Protein AF-A0A972XLT8-F1 (afdb_monomer)

Foldseek 3Di:
DDPQLVVVQVVCVVVPDPHGDDDPALVPDDPVVCVVPPDDDDDDDPPRDPVRVVRNQVSVVVVPSVDDDDDDPDDDDDDDDDDPVVVVVVVVVVVVVPDDDD

Nearest PDB structures (foldseek):
  3t0g-assembly1_A  TM=8.622E-01  e=8.730E-04  Escherichia coli K-12

Sequence (102 aa):
NSSNSVRLVEVALDAGARASHRVDSAAELKEAWFEEASTVGLTSGASVPEILVDEVLAWLAERGFDTVELVKTAEETLVFSLPPELRRDLKAASLQAAKPQE

Mean predicted aligned error: 8.31 Å

Solvent-accessible surface area (backbone atoms only — not comparable to full-atom values): 6913 Å² total; per-residue (Å²): 143,55,74,66,47,52,48,53,34,53,51,42,40,76,73,64,42,96,71,65,80,86,69,96,46,53,86,68,64,56,72,80,78,49,68,91,56,93,73,82,92,84,84,78,44,97,85,60,60,66,68,54,55,50,48,35,48,52,60,38,30,79,71,73,53,67,79,84,82,89,83,79,91,76,88,85,84,88,75,87,76,76,54,74,66,60,52,49,52,54,52,54,50,54,59,55,70,69,51,81,86,129

Secondary structure (DSSP, 8-state):
--HHHHHHHHHHHHTT-S-----SSGGG--GGGSTT-S-------TT--HHHHHHHHHHHHTTT----------------PPPHHHHHHHHHHHHHHTS---

Structure (mmCIF, N/CA/C/O backbone):
data_AF-A0A972XLT8-F1
#
_entry.id   AF-A0A972XLT8-F1
#
loop_
_atom_site.group_PDB
_atom_site.id
_atom_site.type_symbol
_atom_site.label_atom_id
_atom_site.label_alt_id
_atom_site.label_comp_id
_atom_site.label_asym_id
_atom_site.label_entity_id
_atom_site.label_seq_id
_atom_site.pdbx_PDB_ins_code
_atom_site.Cartn_x
_atom_site.Cartn_y
_atom_site.Cartn_z
_atom_site.occupancy
_atom_site.B_iso_or_equiv
_atom_site.auth_seq_id
_atom_site.auth_comp_id
_atom_site.auth_asym_id
_atom_site.auth_atom_id
_atom_site.pdbx_PDB_model_num
ATOM 1 N N . ASN A 1 1 ? -6.815 -4.897 -14.958 1.00 53.06 1 ASN A N 1
ATOM 2 C CA . ASN A 1 1 ? -6.685 -6.364 -14.784 1.00 53.06 1 ASN A CA 1
ATOM 3 C C . ASN A 1 1 ? -5.199 -6.721 -14.721 1.00 53.06 1 ASN A C 1
ATOM 5 O O . ASN A 1 1 ? -4.566 -6.842 -15.759 1.00 53.06 1 ASN A O 1
ATOM 9 N N . SER A 1 2 ? -4.616 -6.765 -13.519 1.00 67.62 2 SER A N 1
ATOM 10 C CA . SER A 1 2 ? -3.174 -6.963 -13.291 1.00 67.62 2 SER A CA 1
ATOM 11 C C . SER A 1 2 ? -2.976 -8.217 -12.446 1.00 67.62 2 SER A C 1
ATOM 13 O O . SER A 1 2 ? -3.394 -8.246 -11.288 1.00 67.62 2 SER A O 1
ATOM 15 N N . SER A 1 3 ? -2.355 -9.253 -13.019 1.00 82.25 3 SER A N 1
ATOM 16 C CA . SER A 1 3 ? -2.077 -10.507 -12.303 1.00 82.25 3 SER A CA 1
ATOM 17 C C . SER A 1 3 ? -1.162 -10.282 -11.098 1.00 82.25 3 SER A C 1
ATOM 19 O O . SER A 1 3 ? -1.338 -10.934 -10.075 1.00 82.25 3 SER A O 1
ATOM 21 N N . ASN A 1 4 ? -0.221 -9.335 -11.193 1.00 84.50 4 ASN A N 1
ATOM 22 C CA . ASN A 1 4 ? 0.666 -8.997 -10.083 1.00 84.50 4 ASN A CA 1
ATOM 23 C C . ASN A 1 4 ? -0.118 -8.404 -8.906 1.00 84.50 4 ASN A C 1
ATOM 25 O O . ASN A 1 4 ? 0.058 -8.814 -7.767 1.00 84.50 4 ASN A O 1
ATOM 29 N N . SER A 1 5 ? -1.044 -7.484 -9.186 1.00 85.75 5 SER A N 1
ATOM 30 C CA . SER A 1 5 ? -1.847 -6.844 -8.141 1.00 85.75 5 SER A CA 1
ATOM 31 C C . SER A 1 5 ? -2.808 -7.820 -7.455 1.00 85.75 5 SER A C 1
ATO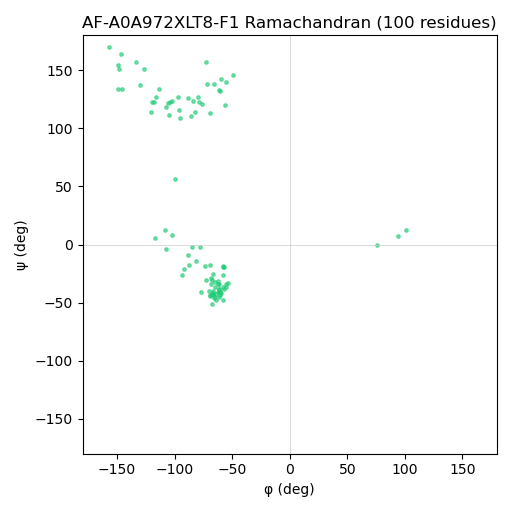M 33 O O . SER A 1 5 ? -3.088 -7.662 -6.274 1.00 85.75 5 SER A O 1
ATOM 35 N N . VAL A 1 6 ? -3.300 -8.844 -8.164 1.00 89.56 6 VAL A N 1
ATOM 36 C CA . VAL A 1 6 ? -4.060 -9.946 -7.543 1.00 89.56 6 VAL A CA 1
ATOM 37 C C . VAL A 1 6 ? -3.153 -10.780 -6.640 1.00 89.56 6 VAL A C 1
ATOM 39 O O . VAL A 1 6 ? -3.525 -11.080 -5.510 1.00 89.56 6 VAL A O 1
ATOM 42 N N . ARG A 1 7 ? -1.935 -11.085 -7.099 1.00 93.56 7 ARG A N 1
ATOM 43 C CA . ARG A 1 7 ? -0.984 -11.886 -6.326 1.00 93.56 7 ARG A CA 1
ATOM 44 C C . ARG A 1 7 ? -0.585 -11.225 -5.005 1.00 93.56 7 ARG A C 1
ATOM 46 O O . ARG A 1 7 ? -0.401 -11.927 -4.020 1.00 93.56 7 ARG A O 1
ATOM 53 N N . LEU A 1 8 ? -0.496 -9.895 -4.959 1.00 93.50 8 LEU A N 1
ATOM 54 C CA . LEU A 1 8 ? -0.233 -9.159 -3.715 1.00 93.50 8 LEU A CA 1
ATOM 55 C C . LEU A 1 8 ? -1.328 -9.384 -2.658 1.00 93.50 8 LEU A C 1
ATOM 57 O O . LEU A 1 8 ? -1.008 -9.541 -1.483 1.00 93.50 8 LEU A O 1
ATOM 61 N N . VAL A 1 9 ? -2.598 -9.454 -3.073 1.00 94.75 9 VAL A N 1
ATOM 62 C CA . VAL A 1 9 ? -3.721 -9.752 -2.164 1.00 94.75 9 VAL A CA 1
ATOM 63 C C . VAL A 1 9 ? -3.586 -11.157 -1.590 1.00 94.75 9 VAL A C 1
ATOM 65 O O . VAL A 1 9 ? -3.677 -11.340 -0.380 1.00 94.75 9 VAL A O 1
ATOM 68 N N . GLU A 1 10 ? -3.324 -12.140 -2.453 1.00 95.25 10 GLU A N 1
ATOM 69 C CA . GLU A 1 10 ? -3.126 -13.535 -2.045 1.00 95.25 10 GLU A CA 1
ATOM 70 C C . GLU A 1 10 ? -1.971 -13.660 -1.044 1.00 95.25 10 GLU A C 1
ATOM 72 O O . GLU A 1 10 ? -2.142 -14.243 0.020 1.00 95.25 10 GLU A O 1
ATOM 77 N N . VAL A 1 11 ? -0.825 -13.036 -1.336 1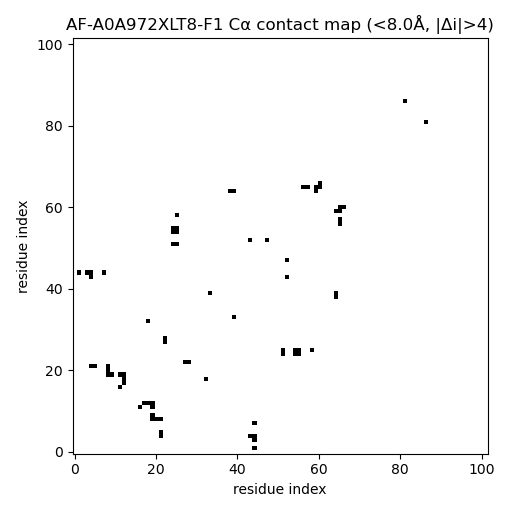.00 95.81 11 VAL A N 1
ATOM 78 C CA . VAL A 1 11 ? 0.353 -13.060 -0.457 1.00 95.81 11 VAL A CA 1
ATOM 79 C C . VAL A 1 11 ? 0.063 -12.419 0.901 1.00 95.81 11 VAL A C 1
ATOM 81 O O . VAL A 1 11 ? 0.501 -12.947 1.919 1.00 95.81 11 VAL A O 1
ATOM 84 N N . ALA A 1 12 ? -0.676 -11.307 0.947 1.00 95.56 12 ALA A N 1
ATOM 85 C CA . ALA A 1 12 ? -1.035 -10.664 2.209 1.00 95.56 12 ALA A CA 1
ATOM 86 C C . ALA A 1 12 ? -1.925 -11.564 3.083 1.00 95.56 12 ALA A C 1
ATOM 88 O O . ALA A 1 12 ? -1.705 -11.663 4.290 1.00 95.56 12 ALA A O 1
ATOM 89 N N . LEU A 1 13 ? -2.904 -12.241 2.473 1.00 96.50 13 LEU A N 1
ATOM 90 C CA . LEU A 1 13 ? -3.773 -13.192 3.171 1.00 96.50 13 LEU A CA 1
ATOM 91 C C . LEU A 1 13 ? -2.986 -14.415 3.657 1.00 96.50 13 LEU A C 1
ATOM 93 O O . LEU A 1 13 ? -3.100 -14.782 4.825 1.00 96.50 13 LEU A O 1
ATOM 97 N N . ASP A 1 14 ? -2.134 -14.990 2.804 1.00 97.31 14 ASP A N 1
ATOM 98 C CA . ASP A 1 14 ? -1.272 -16.127 3.152 1.00 97.31 14 ASP A CA 1
ATOM 99 C C . ASP A 1 14 ? -0.279 -15.776 4.277 1.00 97.31 14 ASP A C 1
ATOM 101 O O . ASP A 1 14 ? 0.066 -16.626 5.098 1.00 97.31 14 ASP A O 1
ATOM 105 N N . ALA A 1 15 ? 0.155 -14.513 4.353 1.00 95.38 15 ALA A N 1
ATOM 106 C CA . ALA A 1 15 ? 1.010 -13.988 5.417 1.00 95.38 15 ALA A CA 1
ATOM 107 C C . ALA A 1 15 ? 0.260 -13.684 6.731 1.00 95.38 15 ALA A C 1
ATOM 109 O O . ALA A 1 15 ? 0.893 -13.300 7.716 1.00 95.38 15 ALA A O 1
ATOM 110 N N . GLY A 1 16 ? -1.064 -13.867 6.772 1.00 95.50 16 GLY A N 1
ATOM 111 C CA . GLY A 1 16 ? -1.876 -13.757 7.985 1.00 95.50 16 GLY A CA 1
ATOM 112 C C . GLY A 1 16 ? -2.648 -12.446 8.147 1.00 95.50 16 GLY A C 1
ATOM 113 O O . GLY A 1 16 ? -3.172 -12.189 9.233 1.00 95.50 16 GLY A O 1
ATOM 114 N N . ALA A 1 17 ? -2.757 -11.612 7.107 1.00 95.31 17 ALA A N 1
ATOM 115 C CA . ALA A 1 17 ? -3.650 -10.457 7.159 1.00 95.31 17 ALA A CA 1
ATOM 116 C C . ALA A 1 17 ? -5.109 -10.910 7.348 1.00 95.31 17 ALA A C 1
ATOM 118 O O . ALA A 1 17 ? -5.596 -11.786 6.634 1.00 95.31 17 ALA A O 1
ATOM 119 N N . ARG A 1 18 ? -5.837 -10.275 8.280 1.00 94.31 18 ARG A N 1
ATOM 120 C CA . ARG A 1 18 ? -7.267 -10.559 8.527 1.00 94.31 18 ARG A CA 1
ATOM 121 C C . ARG A 1 18 ? -8.120 -10.353 7.273 1.00 94.31 18 ARG A C 1
ATOM 123 O O . ARG A 1 18 ? -9.089 -11.075 7.057 1.00 94.31 18 ARG A O 1
ATOM 130 N N . ALA A 1 19 ? -7.765 -9.351 6.477 1.00 95.31 19 ALA A N 1
ATOM 131 C CA . ALA A 1 19 ? -8.378 -9.037 5.201 1.00 95.31 19 ALA A CA 1
ATOM 132 C C . ALA A 1 19 ? -7.336 -8.403 4.273 1.00 95.31 19 ALA A C 1
ATOM 134 O O . ALA A 1 19 ? -6.367 -7.795 4.730 1.00 95.31 19 ALA A O 1
ATOM 135 N N . SER A 1 20 ? -7.546 -8.535 2.966 1.00 96.62 20 SER A N 1
ATOM 136 C CA . SER A 1 20 ? -6.762 -7.849 1.945 1.00 96.62 20 SER A CA 1
ATOM 137 C C . SER A 1 20 ? -7.668 -7.513 0.768 1.00 96.62 20 SER A C 1
ATOM 139 O O . SER A 1 20 ? -8.470 -8.341 0.326 1.00 96.62 20 SER A O 1
ATOM 141 N N . HIS A 1 21 ? -7.569 -6.279 0.287 1.00 95.44 21 HIS A N 1
ATOM 142 C CA . HIS A 1 21 ? -8.445 -5.735 -0.740 1.00 95.44 21 HIS A CA 1
ATOM 143 C C . HIS A 1 21 ? -7.612 -5.104 -1.847 1.00 95.44 21 HIS A C 1
ATOM 145 O O . HIS A 1 21 ? -6.652 -4.383 -1.587 1.00 95.44 21 HIS A O 1
ATOM 151 N N . ARG A 1 22 ? -8.013 -5.356 -3.094 1.00 94.31 22 ARG A N 1
ATOM 152 C CA . ARG A 1 22 ? -7.521 -4.604 -4.245 1.00 94.31 22 ARG A CA 1
ATOM 153 C C . ARG A 1 22 ? -8.533 -3.520 -4.574 1.00 94.31 22 ARG A C 1
ATOM 155 O O . ARG A 1 22 ? -9.699 -3.845 -4.785 1.00 94.31 22 ARG A O 1
ATOM 162 N N . VAL A 1 23 ? -8.061 -2.287 -4.665 1.00 94.75 23 VAL A N 1
ATOM 163 C CA . VAL A 1 23 ? -8.837 -1.129 -5.111 1.00 94.75 23 VAL A CA 1
ATOM 164 C C . VAL A 1 23 ? -8.111 -0.433 -6.249 1.00 94.75 23 VAL A C 1
ATOM 166 O O . VAL A 1 23 ? -6.881 -0.493 -6.319 1.00 94.75 23 VAL A O 1
ATOM 169 N N . ASP A 1 24 ? -8.867 0.209 -7.134 1.00 93.06 24 ASP A N 1
ATOM 170 C CA . ASP A 1 24 ? -8.300 0.997 -8.231 1.00 93.06 24 ASP A CA 1
ATOM 171 C C . ASP A 1 24 ? -8.103 2.479 -7.838 1.00 93.06 24 ASP A C 1
ATOM 173 O O . ASP A 1 24 ? -7.273 3.164 -8.434 1.00 93.06 24 ASP A O 1
ATOM 177 N N . SER A 1 25 ? -8.817 2.976 -6.818 1.00 94.75 25 SER A N 1
ATOM 178 C CA . SER A 1 25 ? -8.641 4.327 -6.258 1.00 94.75 25 SER A CA 1
ATOM 179 C C . SER A 1 25 ? -9.140 4.438 -4.811 1.00 94.75 25 SER A C 1
ATOM 181 O O . SER A 1 25 ? -9.843 3.553 -4.315 1.00 94.75 25 SER A O 1
ATOM 183 N N . ALA A 1 26 ? -8.837 5.561 -4.149 1.00 96.25 26 ALA A N 1
ATOM 184 C CA . ALA A 1 26 ? -9.303 5.848 -2.790 1.00 96.25 26 ALA A CA 1
ATOM 185 C C . ALA A 1 26 ? -10.840 5.850 -2.652 1.00 96.25 26 ALA A C 1
ATOM 187 O O . ALA A 1 26 ? -11.366 5.541 -1.587 1.00 96.25 26 ALA A O 1
ATOM 188 N N . ALA A 1 27 ? -11.579 6.128 -3.733 1.00 96.44 27 ALA A N 1
ATOM 189 C CA . ALA A 1 27 ? -13.043 6.160 -3.722 1.00 96.44 27 ALA A CA 1
ATOM 190 C C . ALA A 1 27 ? -13.700 4.779 -3.532 1.00 96.44 27 ALA A C 1
ATOM 192 O O . ALA A 1 27 ? -14.880 4.697 -3.196 1.00 96.44 27 ALA A O 1
ATOM 193 N N . GLU A 1 28 ? -12.962 3.690 -3.753 1.00 97.00 28 GLU A N 1
ATOM 194 C CA . GLU A 1 28 ? -13.463 2.323 -3.571 1.00 97.00 28 GLU A CA 1
A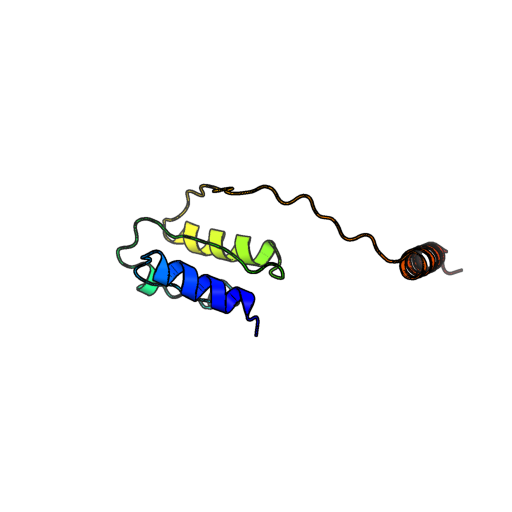TOM 195 C C . GLU A 1 28 ? -13.269 1.798 -2.143 1.00 97.00 28 GLU A C 1
ATOM 197 O O . GLU A 1 28 ? -13.789 0.729 -1.802 1.00 97.00 28 GLU A O 1
ATOM 202 N N . LEU A 1 29 ? -12.527 2.535 -1.310 1.00 96.75 29 LEU A N 1
ATOM 203 C CA . LEU A 1 29 ? -12.292 2.184 0.083 1.00 96.75 29 LEU A CA 1
ATOM 204 C C . LEU A 1 29 ? -13.600 2.239 0.873 1.00 96.75 29 LEU A C 1
ATOM 206 O O . LEU A 1 29 ? -14.416 3.150 0.726 1.00 96.75 29 LEU A O 1
ATOM 210 N N . LYS A 1 30 ? -13.794 1.247 1.742 1.00 96.25 30 LYS A N 1
ATOM 211 C CA . LYS A 1 30 ? -14.967 1.158 2.615 1.00 96.25 30 LYS A CA 1
ATOM 212 C C . LYS A 1 30 ? -14.522 1.264 4.060 1.00 96.25 30 LYS A C 1
ATOM 214 O O . LYS A 1 30 ? -13.685 0.482 4.493 1.00 96.25 30 LYS A O 1
ATOM 219 N N . GLU A 1 31 ? -15.125 2.179 4.813 1.00 94.75 31 GLU A N 1
ATOM 220 C CA . GLU A 1 31 ? -14.791 2.413 6.229 1.00 94.75 31 GLU A CA 1
ATOM 221 C C . GLU A 1 31 ? -14.900 1.140 7.075 1.00 94.75 31 GLU A C 1
ATOM 223 O O . GLU A 1 31 ? -14.029 0.870 7.896 1.00 94.75 31 GLU A O 1
ATOM 228 N N . ALA A 1 32 ? -15.881 0.288 6.765 1.00 95.69 32 ALA A N 1
ATOM 229 C CA . ALA A 1 32 ? -16.079 -1.004 7.416 1.00 95.69 32 ALA A CA 1
ATOM 230 C C . ALA A 1 32 ? -14.872 -1.962 7.327 1.00 95.69 32 ALA A C 1
ATOM 232 O O . ALA A 1 32 ? -14.784 -2.906 8.104 1.00 95.69 32 ALA A O 1
ATOM 233 N N . TRP A 1 33 ? -13.934 -1.764 6.391 1.00 95.19 33 TRP A N 1
ATOM 234 C CA . TRP A 1 33 ? -12.707 -2.573 6.312 1.00 95.19 33 TRP A CA 1
ATOM 235 C C . TRP A 1 33 ? -11.698 -2.245 7.413 1.00 95.19 33 TRP A C 1
ATOM 237 O O . TRP A 1 33 ? -10.799 -3.041 7.676 1.00 95.19 33 TRP A O 1
ATOM 247 N N . PHE A 1 34 ? -11.843 -1.078 8.034 1.00 94.06 34 PHE A N 1
ATOM 248 C CA . PHE A 1 34 ? -10.907 -0.531 9.011 1.00 94.06 34 PHE A CA 1
ATOM 249 C C . PHE A 1 34 ? -11.463 -0.573 10.435 1.00 94.06 34 PHE A C 1
ATOM 251 O O . PHE A 1 34 ? -10.749 -0.243 11.381 1.00 94.06 34 PHE A O 1
ATOM 258 N N . GLU A 1 35 ? -12.716 -1.001 10.604 1.00 88.25 35 GLU A N 1
ATOM 259 C CA . GLU A 1 35 ? -13.305 -1.252 11.914 1.00 88.25 35 GLU A CA 1
ATOM 260 C C . GLU A 1 35 ? -12.426 -2.270 12.665 1.00 88.25 35 GLU A C 1
ATOM 262 O O . GLU A 1 35 ? -12.198 -3.382 12.192 1.00 88.25 35 GLU A O 1
ATOM 267 N N . GLU A 1 36 ? -11.896 -1.864 13.826 1.00 89.44 36 GLU A N 1
ATOM 268 C CA . GLU A 1 36 ? -10.962 -2.627 14.681 1.00 89.44 36 GLU A CA 1
ATOM 269 C C . GLU A 1 36 ? -9.499 -2.714 14.199 1.00 89.44 36 GLU A C 1
ATOM 271 O O . GLU A 1 36 ? -8.669 -3.312 14.890 1.00 89.44 36 GLU A O 1
ATOM 276 N N . ALA A 1 37 ? -9.138 -2.120 13.059 1.00 93.81 37 ALA A N 1
ATOM 277 C CA . ALA A 1 37 ? -7.751 -2.101 12.604 1.00 93.81 37 ALA A CA 1
ATOM 278 C C . ALA A 1 37 ? -6.941 -1.029 13.353 1.00 93.81 37 ALA A C 1
ATOM 280 O O . ALA A 1 37 ? -7.253 0.155 13.289 1.00 93.81 37 ALA A O 1
ATOM 281 N N . SER A 1 38 ? -5.857 -1.426 14.024 1.00 92.75 38 SER A N 1
ATOM 282 C CA . SER A 1 38 ? -4.868 -0.485 14.579 1.00 92.75 38 SER A CA 1
ATOM 283 C C . SER A 1 38 ? -3.774 -0.112 13.578 1.00 92.75 38 SER A C 1
ATOM 285 O O . SER A 1 38 ? -3.029 0.841 13.787 1.00 92.75 38 S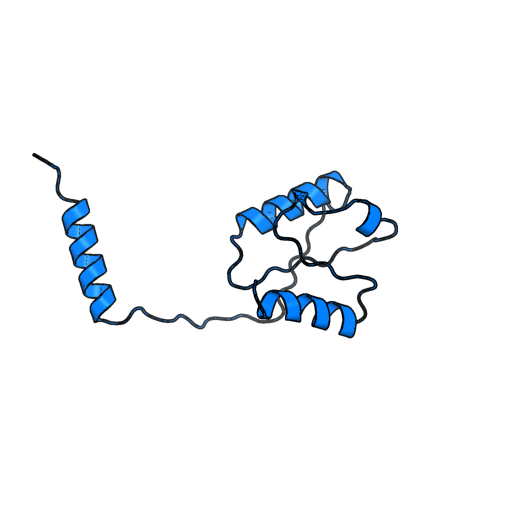ER A O 1
ATOM 287 N N . THR A 1 39 ? -3.617 -0.909 12.521 1.00 94.44 39 THR A N 1
ATOM 288 C CA . THR A 1 39 ? -2.527 -0.793 11.551 1.00 94.44 39 THR A CA 1
ATOM 289 C C . THR A 1 39 ? -3.017 -1.259 10.189 1.00 94.44 39 THR A C 1
ATOM 291 O O . THR A 1 39 ? -3.642 -2.314 10.081 1.00 94.44 39 THR A O 1
ATOM 294 N N . VAL A 1 40 ? -2.713 -0.479 9.151 1.00 96.56 40 VAL A N 1
ATOM 295 C CA . VAL A 1 40 ? -3.082 -0.764 7.761 1.00 96.56 40 VAL A CA 1
ATOM 296 C C . VAL A 1 40 ? -1.809 -0.925 6.942 1.00 96.56 40 VAL A C 1
ATOM 298 O O . VAL A 1 40 ? -0.979 -0.022 6.891 1.00 96.56 40 VAL A O 1
ATOM 301 N N . GLY A 1 41 ? -1.657 -2.076 6.288 1.00 96.12 41 GLY A N 1
ATOM 302 C CA . GLY A 1 41 ? -0.615 -2.276 5.285 1.00 96.12 41 GLY A CA 1
ATOM 303 C C . GLY A 1 41 ? -1.080 -1.752 3.930 1.00 96.12 41 GLY A C 1
ATOM 304 O O . GLY A 1 41 ? -2.103 -2.207 3.420 1.00 96.12 41 GLY A O 1
ATOM 305 N N . LEU A 1 42 ? -0.324 -0.828 3.339 1.00 95.81 42 LEU A N 1
ATOM 306 C CA . LEU A 1 42 ? -0.571 -0.312 1.995 1.00 95.81 42 LEU A CA 1
ATOM 307 C C . LEU A 1 42 ? 0.568 -0.723 1.060 1.00 95.81 42 LEU A C 1
ATOM 309 O O . LEU A 1 42 ? 1.745 -0.591 1.385 1.00 95.81 42 LEU A O 1
ATOM 313 N N . THR A 1 43 ? 0.214 -1.218 -0.121 1.00 94.56 43 THR A N 1
ATOM 314 C CA . THR A 1 43 ? 1.154 -1.503 -1.205 1.00 94.56 43 THR A CA 1
ATOM 315 C C . THR A 1 43 ? 0.471 -1.244 -2.542 1.00 94.56 43 THR A C 1
ATOM 317 O O . THR A 1 43 ? -0.756 -1.152 -2.616 1.00 94.56 43 THR A O 1
ATOM 320 N N . SER A 1 44 ? 1.251 -1.138 -3.609 1.00 92.44 44 SER A N 1
ATOM 321 C CA . SER A 1 44 ? 0.747 -0.919 -4.957 1.00 92.44 44 SER A CA 1
ATOM 322 C C . SER A 1 44 ? 1.428 -1.860 -5.950 1.00 92.44 44 SER A C 1
ATOM 324 O O . SER A 1 44 ? 2.504 -2.408 -5.712 1.00 92.44 44 SER A O 1
ATOM 326 N N . GLY A 1 45 ? 0.764 -2.107 -7.080 1.00 88.62 45 GLY A N 1
ATOM 327 C CA . GLY A 1 45 ? 1.390 -2.834 -8.181 1.00 88.62 45 GLY A CA 1
ATOM 328 C C . GLY A 1 45 ? 2.430 -1.963 -8.894 1.00 88.62 45 GLY A C 1
ATOM 329 O O . GLY A 1 45 ? 2.309 -0.745 -8.911 1.00 88.62 45 GLY A O 1
ATOM 330 N N . ALA A 1 46 ? 3.389 -2.588 -9.581 1.00 83.50 46 ALA A N 1
ATOM 331 C CA . ALA A 1 46 ? 4.491 -1.892 -10.260 1.00 83.50 46 ALA A CA 1
ATOM 332 C C . ALA A 1 46 ? 4.076 -0.840 -11.313 1.00 83.50 46 ALA A C 1
ATOM 334 O O . ALA A 1 46 ? 4.882 -0.003 -11.698 1.00 83.50 46 ALA A O 1
ATOM 335 N N . SER A 1 47 ? 2.838 -0.895 -11.813 1.00 85.81 47 SER A N 1
ATOM 336 C CA . SER A 1 47 ? 2.313 0.022 -12.832 1.00 85.81 47 SER A CA 1
ATOM 337 C C . SER A 1 47 ? 1.395 1.112 -12.271 1.00 85.81 47 SER A C 1
ATOM 339 O O . SER A 1 47 ? 0.702 1.767 -13.047 1.00 85.81 47 SER A O 1
ATOM 341 N N . VAL A 1 48 ? 1.289 1.240 -10.948 1.00 88.75 48 VAL A N 1
ATOM 342 C CA . VAL A 1 48 ? 0.383 2.197 -10.305 1.00 88.75 48 V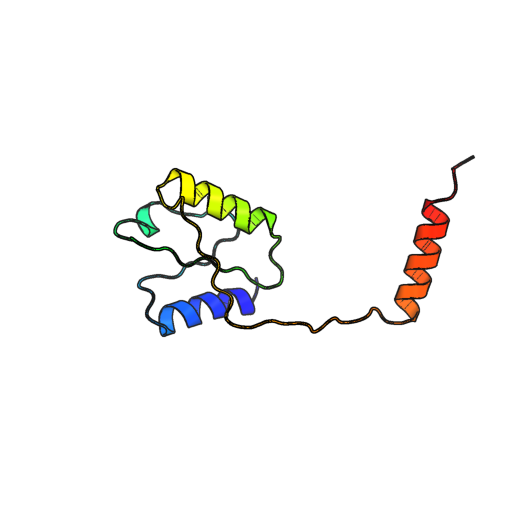AL A CA 1
ATOM 343 C C . VAL A 1 48 ? 1.102 3.543 -10.137 1.00 88.75 48 VAL A C 1
ATOM 345 O O . VAL A 1 48 ? 2.190 3.564 -9.564 1.00 88.75 48 VAL A O 1
ATOM 348 N N . PRO A 1 49 ? 0.528 4.660 -10.622 1.00 92.06 49 PRO A N 1
ATOM 349 C CA . PRO A 1 49 ? 1.063 5.998 -10.378 1.00 92.06 49 PRO A CA 1
ATOM 350 C C . PRO A 1 49 ? 1.120 6.350 -8.886 1.00 92.06 49 PRO A C 1
ATOM 352 O O . PRO A 1 49 ? 0.184 6.050 -8.148 1.00 92.06 49 PRO A O 1
ATOM 355 N N . GLU A 1 50 ? 2.171 7.059 -8.472 1.00 92.38 50 GLU A N 1
ATOM 356 C CA . GLU A 1 50 ? 2.391 7.481 -7.077 1.00 92.38 50 GLU A CA 1
ATOM 357 C C . GLU A 1 50 ? 1.231 8.321 -6.522 1.00 92.38 50 GLU A C 1
ATOM 359 O O . GLU A 1 50 ? 0.773 8.068 -5.414 1.00 92.38 50 GLU A O 1
ATOM 364 N N . ILE A 1 51 ? 0.645 9.200 -7.344 1.00 95.62 51 ILE A N 1
ATOM 365 C CA . ILE A 1 51 ? -0.498 10.037 -6.947 1.00 95.62 51 ILE A CA 1
ATOM 366 C C . ILE A 1 51 ? -1.694 9.231 -6.414 1.00 95.62 51 ILE A C 1
ATOM 368 O O . ILE A 1 51 ? -2.368 9.674 -5.493 1.00 95.62 51 ILE A O 1
ATOM 372 N N . LEU A 1 52 ? -1.943 8.024 -6.937 1.00 95.62 52 LEU A N 1
ATOM 373 C CA . LEU A 1 52 ? -3.041 7.182 -6.447 1.00 95.62 52 LEU A CA 1
ATOM 374 C C . LEU A 1 52 ? -2.735 6.593 -5.067 1.00 95.62 52 LEU A C 1
ATOM 376 O O . LEU A 1 52 ? -3.646 6.349 -4.280 1.00 95.62 52 LEU A O 1
ATOM 380 N N . VAL A 1 53 ? -1.456 6.351 -4.772 1.00 95.56 53 VAL A N 1
ATOM 381 C CA . VAL A 1 53 ? -1.016 5.914 -3.444 1.00 95.56 53 VAL A CA 1
ATOM 382 C C . VAL A 1 53 ? -1.183 7.063 -2.452 1.00 95.56 53 VAL A C 1
ATOM 384 O O . VAL A 1 53 ? -1.738 6.852 -1.375 1.00 95.56 53 VAL A O 1
ATOM 387 N N . ASP A 1 54 ? -0.793 8.276 -2.844 1.00 96.44 54 ASP A N 1
ATOM 388 C CA . ASP A 1 54 ? -0.939 9.480 -2.022 1.00 96.44 54 ASP A CA 1
ATOM 389 C C . ASP A 1 54 ? -2.407 9.783 -1.694 1.00 96.44 54 ASP A C 1
ATOM 391 O O . ASP A 1 54 ? -2.737 10.101 -0.552 1.00 96.44 54 ASP A O 1
ATOM 395 N N . GLU A 1 55 ? -3.313 9.625 -2.662 1.00 97.88 55 GLU A N 1
ATOM 396 C CA . GLU A 1 55 ? -4.758 9.777 -2.447 1.00 97.88 55 GLU A CA 1
ATOM 397 C C . GLU A 1 55 ? -5.299 8.783 -1.407 1.00 97.88 55 GLU A C 1
ATOM 399 O O . GLU A 1 55 ? -6.116 9.147 -0.559 1.00 97.88 55 GLU A O 1
ATOM 404 N N . VAL A 1 56 ? -4.830 7.530 -1.436 1.00 97.69 56 VAL A N 1
ATOM 405 C CA . VAL A 1 56 ? -5.210 6.515 -0.441 1.00 97.69 56 VAL A CA 1
ATOM 406 C C . VAL A 1 56 ? -4.657 6.868 0.939 1.00 97.69 56 VAL A C 1
ATOM 408 O O . VAL A 1 56 ? -5.385 6.763 1.926 1.00 97.69 56 VAL A O 1
ATOM 411 N N . LEU A 1 57 ? -3.404 7.322 1.024 1.00 97.12 57 LEU A N 1
ATOM 412 C CA . LEU A 1 57 ? -2.806 7.772 2.283 1.00 97.12 57 LEU A CA 1
ATOM 413 C C . LEU A 1 57 ? -3.572 8.959 2.878 1.00 97.12 57 LEU A C 1
ATOM 415 O O . LEU A 1 57 ? -3.865 8.954 4.071 1.00 97.12 57 LEU A O 1
ATOM 419 N N . ALA A 1 58 ? -3.960 9.938 2.057 1.00 97.69 58 ALA A N 1
ATOM 420 C CA . ALA A 1 58 ? -4.757 11.078 2.502 1.00 97.69 58 ALA A CA 1
ATOM 421 C C . ALA A 1 58 ? -6.127 10.639 3.046 1.00 97.69 58 ALA A C 1
ATOM 423 O O . ALA A 1 58 ? -6.527 11.048 4.136 1.00 97.69 58 ALA A O 1
ATOM 424 N N . TRP A 1 59 ? -6.815 9.742 2.333 1.00 97.69 59 TRP A N 1
ATOM 425 C CA . TRP A 1 59 ? -8.105 9.196 2.765 1.00 97.69 59 TRP A CA 1
ATOM 426 C C . TRP A 1 59 ? -8.011 8.435 4.098 1.00 97.69 59 TRP A C 1
ATOM 428 O O . TRP A 1 59 ? -8.917 8.519 4.934 1.00 97.69 59 TRP A O 1
ATOM 438 N N . LEU A 1 60 ? -6.916 7.696 4.306 1.00 97.00 60 LEU A N 1
ATOM 439 C CA . LEU A 1 60 ? -6.628 6.971 5.546 1.00 97.00 60 LEU A CA 1
ATOM 440 C C . LEU A 1 60 ? -6.296 7.926 6.703 1.00 97.00 60 LEU A C 1
ATOM 442 O O . LEU A 1 60 ? -6.781 7.725 7.820 1.00 97.00 60 LEU A O 1
ATOM 446 N N . ALA A 1 61 ? -5.541 8.993 6.436 1.00 96.81 61 ALA A N 1
ATOM 447 C CA . ALA A 1 61 ? -5.192 10.006 7.428 1.00 96.81 61 ALA A CA 1
ATOM 448 C C . ALA A 1 61 ? -6.435 10.708 7.998 1.00 96.81 61 ALA A C 1
ATOM 450 O O . ALA A 1 61 ? -6.546 10.869 9.213 1.00 96.81 61 ALA A O 1
ATOM 451 N N . GLU A 1 62 ? -7.426 11.026 7.156 1.00 96.31 62 GLU A N 1
ATOM 452 C CA . GLU A 1 62 ? -8.722 11.581 7.589 1.00 96.31 62 GLU A CA 1
ATOM 453 C C . GLU A 1 62 ? -9.484 10.675 8.577 1.00 96.31 62 GLU A C 1
ATOM 455 O O . GLU A 1 62 ? -10.380 11.137 9.284 1.00 96.31 62 GLU A O 1
ATOM 460 N N . ARG A 1 63 ? -9.129 9.386 8.640 1.00 94.62 63 ARG A N 1
ATOM 461 C CA . ARG A 1 63 ? -9.760 8.356 9.483 1.00 94.62 63 ARG A CA 1
ATOM 462 C C . ARG A 1 63 ? -8.889 7.917 10.659 1.00 94.62 63 ARG A C 1
ATOM 464 O O . ARG A 1 63 ? -9.211 6.935 11.320 1.00 94.62 63 ARG A O 1
ATOM 471 N N . GLY A 1 64 ? -7.819 8.658 10.946 1.00 94.50 64 GLY A N 1
ATOM 472 C CA . GLY A 1 64 ? -6.954 8.432 12.105 1.00 94.50 64 GLY A CA 1
ATOM 473 C C . GLY A 1 64 ? -5.722 7.567 11.835 1.00 94.50 64 GLY A C 1
ATOM 474 O O . GLY A 1 64 ? -5.000 7.251 12.774 1.00 94.50 64 GLY A O 1
ATOM 475 N N . PHE A 1 65 ? -5.448 7.217 10.576 1.00 96.06 65 PHE A N 1
ATOM 476 C CA . PHE A 1 65 ? -4.203 6.559 10.160 1.00 96.06 65 PHE A CA 1
ATOM 477 C C . PHE A 1 65 ? -3.232 7.586 9.555 1.00 96.06 65 PHE A C 1
ATOM 479 O O . PHE A 1 65 ? -2.833 7.482 8.399 1.00 96.06 65 PHE A O 1
ATOM 486 N N . ASP A 1 66 ? -2.906 8.629 10.316 1.00 95.31 66 ASP A N 1
ATOM 487 C CA . ASP A 1 66 ? -2.094 9.772 9.866 1.00 95.31 66 ASP A CA 1
ATOM 488 C C . ASP A 1 66 ? -0.577 9.517 9.900 1.00 95.31 66 ASP A C 1
ATOM 490 O O . ASP A 1 66 ? 0.210 10.257 9.306 1.00 95.31 66 ASP A O 1
ATOM 494 N N . THR A 1 67 ? -0.160 8.457 10.588 1.00 95.44 67 THR A N 1
ATOM 495 C CA . THR A 1 67 ? 1.242 8.090 10.759 1.00 95.44 67 THR A CA 1
ATOM 496 C C . THR A 1 67 ? 1.647 7.051 9.721 1.00 95.44 67 THR A C 1
ATOM 498 O O . THR A 1 67 ? 1.164 5.919 9.735 1.00 95.44 67 THR A O 1
ATOM 501 N N . VAL A 1 68 ? 2.574 7.429 8.840 1.00 95.75 68 VAL A N 1
ATOM 502 C CA . VAL A 1 68 ? 3.087 6.563 7.772 1.00 95.75 68 VAL A CA 1
ATOM 503 C C . VAL A 1 68 ? 4.496 6.087 8.112 1.00 95.75 68 VAL A C 1
ATOM 505 O O . VAL A 1 68 ? 5.414 6.892 8.268 1.00 95.75 68 VAL A O 1
ATOM 508 N N . GLU A 1 69 ? 4.678 4.769 8.176 1.00 96.00 69 GLU A N 1
ATOM 509 C CA . GLU A 1 69 ? 5.990 4.128 8.267 1.00 96.00 69 GLU A CA 1
ATOM 510 C C . GLU A 1 69 ? 6.328 3.457 6.931 1.00 96.00 69 GLU A C 1
ATOM 512 O O . GLU A 1 69 ? 5.636 2.543 6.481 1.00 96.00 69 GLU A O 1
ATOM 517 N N . LEU A 1 70 ? 7.408 3.907 6.287 1.00 92.88 70 LEU A N 1
ATOM 518 C CA . LEU A 1 70 ? 7.868 3.315 5.035 1.00 92.88 70 LEU A CA 1
ATOM 519 C C . LEU A 1 70 ? 8.770 2.112 5.318 1.00 92.88 70 LEU A C 1
ATOM 521 O O . LEU A 1 70 ? 9.911 2.257 5.758 1.00 92.88 70 LEU A O 1
ATOM 525 N N . VAL A 1 71 ? 8.268 0.918 5.008 1.00 91.19 71 VAL A N 1
ATOM 526 C CA . VAL A 1 71 ? 9.018 -0.333 5.153 1.00 91.19 71 VAL A CA 1
ATOM 527 C C . VAL A 1 71 ? 9.660 -0.703 3.818 1.00 91.19 71 VAL A C 1
ATOM 529 O O . VAL A 1 71 ? 8.982 -1.119 2.878 1.00 91.19 71 VAL A O 1
ATOM 532 N N . LYS A 1 72 ? 10.989 -0.583 3.733 1.00 86.19 72 LYS A N 1
ATOM 533 C CA . LYS A 1 72 ? 11.775 -1.001 2.563 1.00 86.19 72 LYS A CA 1
ATOM 534 C C . LYS A 1 72 ? 12.507 -2.306 2.864 1.00 86.19 72 LYS A C 1
ATOM 536 O O . LYS A 1 72 ? 13.430 -2.330 3.671 1.00 86.19 72 LYS A O 1
ATOM 541 N N . THR A 1 73 ? 12.102 -3.392 2.210 1.00 82.19 73 THR A N 1
ATOM 542 C CA . THR A 1 73 ? 12.678 -4.733 2.431 1.00 82.19 73 THR A CA 1
ATOM 543 C C . THR A 1 73 ? 13.818 -5.068 1.472 1.00 82.19 73 THR A C 1
ATOM 545 O O . THR A 1 73 ? 14.694 -5.859 1.816 1.00 82.19 73 THR A O 1
ATOM 548 N N . ALA A 1 74 ? 13.831 -4.463 0.283 1.00 83.06 74 ALA A N 1
ATOM 549 C CA . ALA A 1 74 ? 14.867 -4.644 -0.726 1.00 83.06 74 ALA A CA 1
ATOM 550 C C . ALA A 1 74 ? 15.057 -3.361 -1.548 1.00 83.06 74 ALA A C 1
ATOM 552 O O . ALA A 1 74 ? 14.124 -2.577 -1.731 1.00 83.06 74 ALA A O 1
ATOM 553 N N . GLU A 1 75 ? 16.272 -3.148 -2.053 1.00 81.75 75 GLU A N 1
ATOM 554 C CA . GLU A 1 75 ? 16.553 -2.099 -3.031 1.00 81.75 75 GLU A CA 1
ATOM 555 C C . GLU A 1 75 ? 16.668 -2.716 -4.422 1.00 81.75 75 GLU A C 1
ATOM 557 O O . GLU A 1 75 ? 17.499 -3.595 -4.649 1.00 81.75 75 GLU A O 1
ATOM 562 N N . GLU A 1 76 ? 15.853 -2.241 -5.361 1.00 82.81 76 GLU A N 1
ATOM 563 C CA . GLU A 1 76 ? 15.929 -2.648 -6.760 1.00 82.81 76 GLU A CA 1
ATOM 564 C C . GLU A 1 76 ? 16.581 -1.531 -7.584 1.00 82.81 76 GLU A C 1
ATOM 566 O O . GLU A 1 76 ? 16.139 -0.385 -7.565 1.00 82.81 76 GLU A O 1
ATOM 571 N N . THR A 1 77 ? 17.674 -1.856 -8.279 1.00 86.69 77 THR A N 1
ATOM 572 C CA . THR A 1 77 ? 18.496 -0.894 -9.043 1.00 86.69 77 THR A CA 1
ATOM 573 C C . THR A 1 77 ? 18.517 -1.185 -10.542 1.00 86.69 77 THR A C 1
ATOM 575 O O . THR A 1 77 ? 19.253 -0.549 -11.300 1.00 86.69 77 THR A O 1
ATOM 578 N N . LEU A 1 78 ? 17.725 -2.159 -10.993 1.00 88.75 78 LEU A N 1
ATOM 579 C CA . LEU A 1 78 ? 17.729 -2.601 -12.377 1.00 88.75 78 LEU A CA 1
ATOM 580 C C . LEU A 1 78 ? 16.986 -1.598 -13.267 1.00 88.75 78 LEU A C 1
ATOM 582 O O . LEU A 1 78 ? 15.799 -1.339 -13.092 1.00 88.75 78 LEU A O 1
ATOM 586 N N . VAL A 1 79 ? 17.695 -1.051 -14.255 1.00 85.44 79 VAL A N 1
ATOM 587 C CA . VAL A 1 79 ? 17.144 -0.099 -15.226 1.00 85.44 79 VAL A CA 1
ATOM 588 C C . VAL A 1 79 ? 17.283 -0.672 -16.629 1.00 85.44 79 VAL A C 1
ATOM 590 O O . VAL A 1 79 ? 18.387 -0.955 -17.099 1.00 85.44 79 VAL A O 1
ATOM 593 N 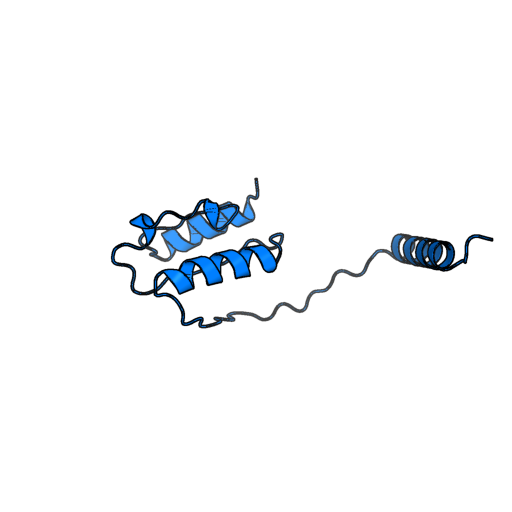N . PHE A 1 80 ? 16.159 -0.797 -17.334 1.00 88.06 80 PHE A N 1
ATOM 594 C CA . PHE A 1 80 ? 16.159 -1.170 -18.743 1.00 88.06 80 PHE A CA 1
ATOM 595 C C . PHE A 1 80 ? 16.422 0.061 -19.607 1.00 88.06 80 PHE A C 1
ATOM 597 O O . PHE A 1 80 ? 15.620 0.991 -19.675 1.00 88.06 80 PHE A O 1
ATOM 604 N N . SER A 1 81 ? 17.565 0.066 -20.290 1.00 88.88 81 SER A N 1
ATOM 605 C CA . SER A 1 81 ? 17.865 1.107 -21.269 1.00 88.88 81 SER A CA 1
ATOM 606 C C . SER A 1 81 ? 17.008 0.928 -22.516 1.00 88.88 81 SER A C 1
ATOM 608 O O . SER A 1 81 ? 16.884 -0.178 -23.040 1.00 88.88 81 SER A O 1
ATOM 610 N N . LEU A 1 82 ? 16.494 2.037 -23.045 1.00 88.56 82 LEU A N 1
ATOM 611 C CA . LEU A 1 82 ? 15.832 2.038 -24.346 1.00 88.56 82 LEU A CA 1
ATOM 612 C C . LEU A 1 82 ? 16.773 1.463 -25.427 1.00 88.56 82 LEU A C 1
ATOM 614 O O . LEU A 1 82 ? 17.971 1.792 -25.428 1.00 88.56 82 LEU A O 1
ATOM 618 N N . PRO A 1 83 ? 16.262 0.646 -26.364 1.00 91.25 83 PRO A N 1
ATOM 619 C CA . PRO A 1 83 ? 16.999 0.226 -27.549 1.00 91.25 83 PRO A CA 1
ATOM 620 C C . PRO A 1 83 ? 17.644 1.417 -28.284 1.00 91.25 83 PRO A C 1
ATOM 622 O O . PRO A 1 83 ? 17.087 2.524 -28.268 1.00 91.25 83 PRO A O 1
ATOM 625 N N . PRO A 1 84 ? 18.827 1.241 -28.904 1.00 85.88 84 PRO A N 1
ATOM 626 C CA . PRO A 1 84 ? 19.522 2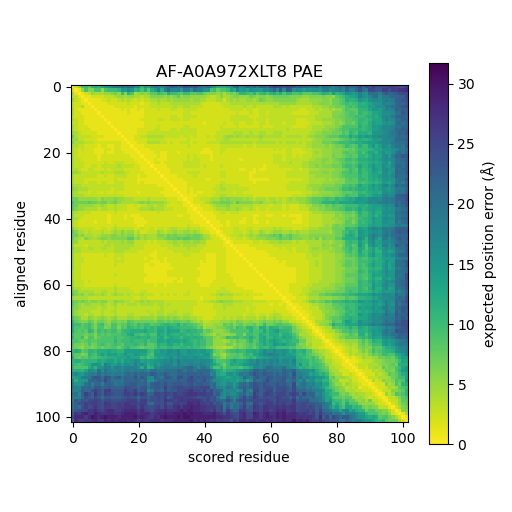.314 -29.617 1.00 85.88 84 PRO A CA 1
ATOM 627 C C . PRO A 1 84 ? 18.664 3.005 -30.683 1.00 85.88 84 PRO A C 1
ATOM 629 O O . PRO A 1 84 ? 18.816 4.207 -30.896 1.00 85.88 84 PRO A O 1
ATOM 632 N N . GLU A 1 85 ? 17.762 2.264 -31.322 1.00 87.12 85 GLU A N 1
ATOM 633 C CA . GLU A 1 85 ? 16.864 2.744 -32.372 1.00 87.12 85 GLU A CA 1
ATOM 634 C C . GLU A 1 85 ? 15.855 3.740 -31.785 1.00 87.12 85 GLU A C 1
ATOM 636 O O . GLU A 1 85 ? 15.804 4.893 -32.208 1.00 87.12 85 GLU A O 1
ATOM 641 N N . LEU A 1 86 ? 15.176 3.359 -30.696 1.00 85.19 86 LEU A N 1
ATOM 642 C CA . LEU A 1 86 ? 14.206 4.223 -30.013 1.00 85.19 86 LEU A CA 1
ATOM 643 C C . LEU A 1 86 ? 14.857 5.470 -29.400 1.00 85.19 86 LEU A C 1
ATOM 645 O O . LEU A 1 86 ? 14.251 6.540 -29.375 1.00 85.19 86 LEU A O 1
ATOM 649 N N . ARG A 1 87 ? 16.116 5.373 -28.948 1.00 83.94 87 ARG A N 1
ATOM 650 C CA . ARG A 1 87 ? 16.883 6.542 -28.481 1.00 83.94 87 ARG A CA 1
ATOM 651 C C . ARG A 1 87 ? 17.159 7.552 -29.594 1.00 83.94 87 ARG A C 1
ATOM 653 O O . ARG A 1 87 ? 17.172 8.754 -29.324 1.00 83.94 87 ARG A O 1
ATOM 660 N N . ARG A 1 88 ? 17.406 7.093 -30.825 1.00 80.56 88 ARG A N 1
ATOM 661 C CA . ARG A 1 88 ? 17.630 7.977 -31.982 1.00 80.56 88 ARG A CA 1
ATOM 662 C C . ARG A 1 88 ? 16.344 8.696 -32.372 1.00 80.56 88 ARG A C 1
ATOM 664 O O . ARG A 1 88 ? 16.383 9.911 -32.563 1.00 80.56 88 ARG A O 1
ATOM 671 N N . ASP A 1 89 ? 15.228 7.978 -32.392 1.00 80.88 89 ASP A N 1
ATOM 672 C CA . ASP A 1 89 ? 13.926 8.528 -32.772 1.00 80.88 89 ASP A CA 1
ATOM 673 C C . ASP A 1 89 ? 13.421 9.562 -31.755 1.00 80.88 89 ASP A C 1
ATOM 675 O O . ASP A 1 89 ? 13.012 10.656 -32.141 1.00 80.88 89 ASP A O 1
ATOM 679 N N . LEU A 1 90 ? 13.559 9.292 -30.449 1.00 81.38 90 LEU A N 1
ATOM 680 C CA . LEU A 1 90 ? 13.248 10.260 -29.385 1.00 81.38 90 LEU A CA 1
ATOM 681 C C . LEU A 1 90 ? 14.090 11.534 -29.495 1.00 81.38 90 LEU A C 1
ATOM 683 O O . LEU A 1 90 ? 13.566 12.637 -29.327 1.00 81.38 90 LEU A O 1
ATOM 687 N N . LYS A 1 91 ? 15.387 11.404 -29.806 1.00 76.75 91 LYS A N 1
ATOM 688 C CA . LYS A 1 91 ? 16.284 12.552 -30.003 1.00 76.75 91 LYS A CA 1
ATOM 689 C C . LYS A 1 91 ? 15.894 13.363 -31.243 1.00 76.75 91 LYS A C 1
ATOM 691 O O . LYS A 1 91 ? 15.922 14.588 -31.202 1.00 76.75 91 LYS A O 1
ATOM 696 N N . ALA A 1 92 ? 15.503 12.700 -32.329 1.00 74.81 92 ALA A N 1
ATOM 697 C CA . ALA A 1 92 ? 15.023 13.364 -33.538 1.00 74.81 92 ALA A CA 1
ATOM 698 C C . ALA A 1 92 ? 13.681 14.086 -33.311 1.00 74.81 92 ALA A C 1
ATOM 700 O O . ALA A 1 92 ? 13.524 15.225 -33.751 1.00 74.81 92 ALA A O 1
ATOM 701 N N . ALA A 1 93 ? 12.749 13.465 -32.584 1.00 73.88 93 ALA A N 1
ATOM 702 C CA . ALA A 1 93 ? 11.444 14.039 -32.258 1.00 73.88 93 ALA A CA 1
ATOM 703 C C . ALA A 1 93 ? 11.555 15.259 -31.327 1.00 73.88 93 ALA A C 1
ATOM 705 O O . ALA A 1 93 ? 10.929 16.287 -31.573 1.00 73.88 93 ALA A O 1
ATOM 706 N N . SER A 1 94 ? 12.407 15.191 -30.300 1.00 76.44 94 SER A N 1
ATOM 707 C CA . SER A 1 94 ? 12.647 16.322 -29.389 1.00 76.44 94 SER A CA 1
ATOM 708 C C . SER A 1 94 ? 13.371 17.494 -30.069 1.00 76.44 94 SER A C 1
ATOM 710 O O . SER A 1 94 ? 13.047 18.648 -29.798 1.00 76.44 94 SER A O 1
ATOM 712 N N . LEU A 1 95 ? 14.270 17.229 -31.026 1.00 73.75 95 LEU A N 1
ATOM 713 C CA . LEU A 1 95 ? 14.877 18.268 -31.874 1.00 73.75 95 LEU A CA 1
ATOM 714 C C . LEU A 1 95 ? 13.882 18.916 -32.852 1.00 73.75 95 LEU A C 1
ATOM 716 O O . LEU A 1 95 ? 14.068 20.073 -33.222 1.00 73.75 95 LEU A O 1
ATOM 720 N N . GLN A 1 96 ? 12.842 18.196 -33.284 1.00 68.19 96 GLN A N 1
ATOM 721 C CA . GLN A 1 96 ? 11.766 18.757 -34.110 1.00 68.19 96 GLN A CA 1
ATOM 722 C C . GLN A 1 96 ? 10.785 19.594 -33.283 1.00 68.19 96 GLN A C 1
ATOM 724 O O . GLN A 1 96 ? 10.413 20.676 -33.723 1.00 68.19 96 GLN A O 1
ATOM 729 N N . ALA A 1 97 ? 10.423 19.144 -32.078 1.00 68.12 97 ALA A N 1
ATOM 730 C CA . ALA A 1 97 ? 9.543 19.884 -31.171 1.00 68.12 97 ALA A CA 1
ATOM 731 C C . ALA A 1 97 ? 10.170 21.192 -30.644 1.00 68.12 97 ALA A C 1
ATOM 733 O O . ALA A 1 97 ? 9.451 22.122 -30.296 1.00 68.12 97 ALA A O 1
ATOM 734 N N . ALA A 1 98 ? 11.504 21.276 -30.599 1.00 64.00 98 ALA A N 1
ATOM 735 C CA . ALA A 1 98 ? 12.239 22.463 -30.160 1.00 64.00 98 ALA A CA 1
ATOM 736 C C . ALA A 1 98 ? 12.463 23.520 -31.262 1.00 64.00 98 ALA A C 1
ATOM 738 O O . ALA A 1 98 ? 13.051 24.567 -30.985 1.00 64.00 98 ALA A O 1
ATOM 739 N N . LYS A 1 99 ? 12.036 23.274 -32.510 1.00 54.19 99 LYS A N 1
ATOM 740 C CA . LYS A 1 99 ? 12.083 24.300 -33.562 1.00 54.19 99 LYS A CA 1
ATOM 741 C C . LYS A 1 99 ? 10.896 25.260 -33.391 1.00 54.19 99 LYS A C 1
ATOM 743 O O . LYS A 1 99 ? 9.766 24.776 -33.343 1.00 54.19 99 LYS A O 1
ATOM 748 N N . PRO A 1 100 ? 11.111 26.590 -33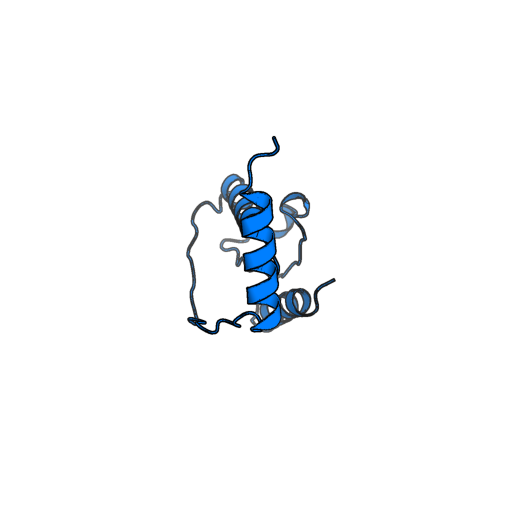.326 1.00 52.41 100 PRO A N 1
ATOM 749 C CA . PRO A 1 100 ? 1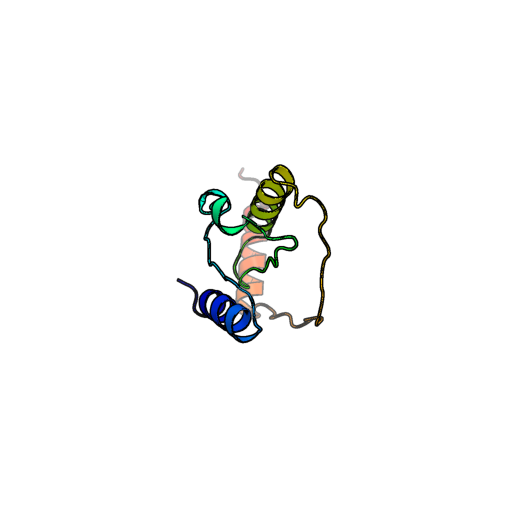0.006 27.540 -33.346 1.00 52.41 100 PRO A CA 1
ATOM 750 C C . PRO A 1 100 ? 9.248 27.367 -34.663 1.00 52.41 100 PRO A C 1
ATOM 752 O O . PRO A 1 100 ? 9.876 27.278 -35.719 1.00 52.41 100 PRO A O 1
ATOM 755 N N . GLN A 1 101 ? 7.921 27.279 -34.598 1.00 59.50 101 GLN A N 1
ATOM 756 C CA . GLN A 1 101 ? 7.103 27.397 -35.799 1.00 59.50 101 GLN A CA 1
ATOM 757 C C . GLN A 1 101 ? 7.197 28.853 -36.271 1.00 59.50 101 GLN A C 1
ATOM 759 O O . GLN A 1 101 ? 6.805 29.753 -35.528 1.00 59.50 101 GLN A O 1
ATOM 764 N N . GLU A 1 102 ? 7.814 29.056 -37.438 1.00 49.34 102 GLU A N 1
ATOM 765 C CA . GLU A 1 102 ? 7.827 30.338 -38.162 1.00 49.34 102 GLU A CA 1
ATOM 766 C C . GLU A 1 102 ? 6.432 30.719 -38.666 1.00 49.34 102 GLU A C 1
ATOM 768 O O . GLU A 1 102 ? 5.675 29.804 -39.072 1.00 49.34 102 GLU A O 1
#

Radius of gyration: 20.04 Å; Cα contacts (8 Å, |Δi|>4): 38; chains: 1; bounding box: 36×46×53 Å

pLDDT: mean 88.44, std 10.95, range [49.34, 97.88]